Protein AF-A0A849DBA0-F1 (afdb_monomer_lite)

Structure (mmCIF, N/CA/C/O backbone):
data_AF-A0A849DBA0-F1
#
_entry.id   AF-A0A849DBA0-F1
#
loop_
_atom_site.group_PDB
_atom_site.id
_atom_site.type_symbol
_atom_site.label_atom_id
_atom_site.label_alt_id
_atom_site.label_comp_id
_atom_site.label_asym_id
_atom_site.label_entity_id
_atom_site.label_seq_id
_atom_site.pdbx_PDB_ins_code
_atom_site.Cartn_x
_atom_site.Cartn_y
_atom_site.Cartn_z
_atom_site.occupancy
_atom_site.B_iso_or_equiv
_atom_site.auth_seq_id
_atom_site.auth_comp_id
_atom_site.auth_asym_id
_atom_site.auth_atom_id
_atom_site.pdbx_PDB_model_num
ATOM 1 N N . MET A 1 1 ? 63.125 -13.055 -92.244 1.00 51.69 1 MET A N 1
ATOM 2 C CA . MET A 1 1 ? 63.115 -12.466 -90.882 1.00 51.69 1 MET A CA 1
ATOM 3 C C . MET A 1 1 ? 62.763 -10.966 -90.918 1.00 51.69 1 MET A C 1
ATOM 5 O O . MET A 1 1 ? 63.462 -10.168 -90.320 1.00 51.69 1 MET A O 1
ATOM 9 N N . ILE A 1 2 ? 61.713 -10.554 -91.649 1.00 51.81 2 ILE A N 1
ATOM 10 C CA . ILE A 1 2 ? 61.321 -9.126 -91.801 1.00 51.81 2 ILE A CA 1
ATOM 11 C C . ILE A 1 2 ? 59.823 -8.907 -91.496 1.00 51.81 2 ILE A C 1
ATOM 13 O O . ILE A 1 2 ? 59.429 -7.835 -91.051 1.00 51.81 2 ILE A O 1
ATOM 17 N N . MET A 1 3 ? 58.992 -9.950 -91.607 1.00 51.19 3 MET A N 1
ATOM 18 C CA . MET A 1 3 ? 57.536 -9.867 -91.407 1.00 51.19 3 MET A CA 1
ATOM 19 C C . MET A 1 3 ? 57.087 -9.805 -89.931 1.00 51.19 3 MET A C 1
ATOM 21 O O . MET A 1 3 ? 55.935 -9.498 -89.653 1.00 51.19 3 MET A O 1
ATOM 25 N N . THR A 1 4 ? 57.981 -10.072 -88.971 1.00 49.69 4 THR A N 1
ATOM 26 C CA . THR A 1 4 ? 57.690 -10.035 -87.522 1.00 49.69 4 THR A CA 1
ATOM 27 C C . THR A 1 4 ? 57.937 -8.664 -86.881 1.00 49.69 4 THR A C 1
ATOM 29 O O . THR A 1 4 ? 57.507 -8.432 -85.752 1.00 49.69 4 THR A O 1
ATOM 32 N N . MET A 1 5 ? 58.634 -7.746 -87.567 1.00 51.97 5 MET A N 1
ATOM 33 C CA . MET A 1 5 ? 58.961 -6.420 -87.020 1.00 51.97 5 MET A CA 1
ATOM 34 C C . MET A 1 5 ? 57.899 -5.355 -87.326 1.00 51.97 5 MET A C 1
ATOM 36 O O . MET A 1 5 ? 57.795 -4.380 -86.585 1.00 51.97 5 MET A O 1
ATOM 40 N N . THR A 1 6 ? 57.084 -5.534 -88.370 1.00 53.34 6 THR A N 1
ATOM 41 C CA . THR A 1 6 ? 55.966 -4.632 -88.696 1.00 53.34 6 THR A CA 1
ATOM 42 C C . THR A 1 6 ? 54.740 -4.901 -87.823 1.00 53.34 6 THR A C 1
ATOM 44 O O . THR A 1 6 ? 54.158 -3.957 -87.303 1.00 53.34 6 THR A O 1
ATOM 47 N N . THR A 1 7 ? 54.404 -6.163 -87.539 1.00 55.66 7 THR A N 1
ATOM 48 C CA . THR A 1 7 ? 53.282 -6.536 -86.650 1.00 55.66 7 THR A CA 1
ATOM 49 C C . THR A 1 7 ? 53.444 -6.014 -85.220 1.00 55.66 7 THR A C 1
ATOM 51 O O . THR A 1 7 ? 52.475 -5.538 -84.633 1.00 55.66 7 THR A O 1
ATOM 54 N N . LYS A 1 8 ? 54.671 -5.992 -84.681 1.00 54.59 8 LYS A N 1
ATOM 55 C CA . LYS A 1 8 ? 54.962 -5.400 -83.361 1.00 54.59 8 LYS A CA 1
ATOM 56 C C . LYS A 1 8 ? 54.753 -3.878 -83.306 1.00 54.59 8 LYS A C 1
ATOM 58 O O . LYS A 1 8 ? 54.389 -3.376 -82.250 1.00 54.59 8 LYS A O 1
ATOM 63 N N . LYS A 1 9 ? 54.941 -3.153 -84.421 1.00 58.59 9 LYS A N 1
ATOM 64 C CA . LYS A 1 9 ? 54.718 -1.693 -84.496 1.00 58.59 9 LYS A CA 1
ATOM 65 C C . LYS A 1 9 ? 53.234 -1.320 -84.500 1.00 58.59 9 LYS A C 1
ATOM 67 O O . LYS A 1 9 ? 52.862 -0.318 -83.903 1.00 58.59 9 LYS A O 1
ATOM 72 N N . TYR A 1 10 ? 52.386 -2.121 -85.146 1.00 63.59 10 TYR A N 1
ATOM 73 C CA . TYR A 1 10 ? 50.937 -1.891 -85.137 1.00 63.59 10 TYR A CA 1
ATOM 74 C C . TYR A 1 10 ? 50.286 -2.337 -83.818 1.00 63.59 10 TYR A C 1
ATOM 76 O O . TYR A 1 10 ? 49.312 -1.723 -83.393 1.00 63.59 10 TYR A O 1
ATOM 84 N N . LEU A 1 11 ? 50.873 -3.325 -83.127 1.00 65.19 11 LEU A N 1
ATOM 85 C CA . LEU A 1 11 ? 50.408 -3.809 -81.822 1.00 65.19 11 LEU A CA 1
ATOM 86 C C . LEU A 1 11 ? 50.494 -2.738 -80.719 1.00 65.19 11 LEU A C 1
ATOM 88 O O . LEU A 1 11 ? 49.599 -2.637 -79.882 1.00 65.19 11 LEU A O 1
ATOM 92 N N . SER A 1 12 ? 51.545 -1.909 -80.723 1.00 63.88 12 SER A N 1
ATOM 93 C CA . SER A 1 12 ? 51.675 -0.810 -79.756 1.00 63.88 12 SER A CA 1
ATOM 94 C C . SER A 1 12 ? 50.680 0.325 -80.013 1.00 63.88 12 SER A C 1
ATOM 96 O O . SER A 1 12 ? 50.226 0.948 -79.062 1.00 63.88 12 SER A O 1
ATOM 98 N N . VAL A 1 13 ? 50.315 0.569 -81.278 1.00 72.25 13 VAL A N 1
ATOM 99 C CA . VAL A 1 13 ? 49.340 1.606 -81.665 1.00 72.25 13 VAL A CA 1
ATOM 100 C C . VAL A 1 13 ? 47.907 1.168 -81.359 1.00 72.25 13 VAL A C 1
ATOM 102 O O . VAL A 1 13 ? 47.098 1.973 -80.907 1.00 72.25 13 VAL A O 1
ATOM 105 N N . SER A 1 14 ? 47.580 -0.115 -81.545 1.00 70.62 14 SER A N 1
ATOM 106 C CA . SER A 1 14 ? 46.271 -0.634 -81.138 1.00 70.62 14 SER A CA 1
ATOM 107 C C . SER A 1 14 ? 46.106 -0.640 -79.618 1.00 70.62 14 SER A C 1
ATOM 109 O O . SER A 1 14 ? 45.026 -0.337 -79.126 1.00 70.62 14 SER A O 1
ATOM 111 N N . ALA A 1 15 ? 47.170 -0.937 -78.862 1.00 71.56 15 ALA A N 1
ATOM 112 C CA . ALA A 1 15 ? 47.119 -0.950 -77.400 1.00 71.56 15 ALA A CA 1
ATOM 113 C C . ALA A 1 15 ? 46.881 0.449 -76.804 1.00 71.56 15 ALA A C 1
ATOM 115 O O . ALA A 1 15 ? 46.080 0.596 -75.881 1.00 71.56 15 ALA A O 1
ATOM 116 N N . SER A 1 16 ? 47.523 1.486 -77.351 1.00 68.06 16 SER A N 1
ATOM 117 C CA . SER A 1 16 ? 47.276 2.868 -76.926 1.00 68.06 16 SER A CA 1
ATOM 118 C C . SER A 1 16 ? 45.876 3.356 -77.305 1.00 68.06 16 SER A C 1
ATOM 120 O O . SER A 1 16 ? 45.249 4.051 -76.511 1.00 68.06 16 SER A O 1
ATOM 122 N N . LEU A 1 17 ? 45.341 2.947 -78.461 1.00 72.19 17 LEU A N 1
ATOM 123 C CA . LEU A 1 17 ? 43.972 3.290 -78.859 1.00 72.19 17 LEU A CA 1
ATOM 124 C C . LEU A 1 17 ? 42.917 2.655 -77.934 1.00 72.19 17 LEU A C 1
ATOM 126 O O . LEU A 1 17 ? 41.934 3.308 -77.586 1.00 72.19 17 LEU A O 1
ATOM 130 N N . VAL A 1 18 ? 43.145 1.417 -77.484 1.00 73.06 18 VAL A N 1
ATOM 131 C CA . VAL A 1 18 ? 42.263 0.738 -76.519 1.00 73.06 18 VAL A CA 1
ATOM 132 C C . VAL A 1 18 ? 42.264 1.462 -75.166 1.00 73.06 18 VAL A C 1
ATOM 134 O O . VAL A 1 18 ? 41.190 1.724 -74.630 1.00 73.06 18 VAL A O 1
ATOM 137 N N . LEU A 1 19 ? 43.430 1.875 -74.657 1.00 69.50 19 LEU A N 1
ATOM 138 C CA . LEU A 1 19 ? 43.540 2.626 -73.394 1.00 69.50 19 LEU A CA 1
ATOM 139 C C . LEU A 1 19 ? 42.860 4.005 -73.439 1.00 69.50 19 LEU A C 1
ATOM 141 O O . LEU A 1 19 ? 42.277 4.440 -72.449 1.00 69.50 19 LEU A O 1
ATOM 145 N N . VAL A 1 20 ? 42.907 4.693 -74.583 1.00 71.88 20 VAL A N 1
ATOM 146 C CA . VAL A 1 20 ? 42.210 5.980 -74.758 1.00 71.88 20 VAL A CA 1
ATOM 147 C C . VAL A 1 20 ? 40.692 5.780 -74.804 1.00 71.88 20 VAL A C 1
ATOM 149 O O . VAL A 1 20 ? 39.955 6.574 -74.225 1.00 71.88 20 VAL A O 1
ATOM 152 N N . SER A 1 21 ? 40.213 4.697 -75.427 1.00 65.62 21 SER A N 1
ATOM 153 C CA . SER A 1 21 ? 38.774 4.418 -75.516 1.00 65.62 21 SER A CA 1
ATOM 154 C C . SER A 1 21 ? 38.124 4.170 -74.152 1.00 65.62 21 SER A C 1
ATOM 156 O O . SER A 1 21 ? 37.029 4.663 -73.912 1.00 65.62 21 SER A O 1
ATOM 158 N N . THR A 1 22 ? 38.810 3.499 -73.218 1.00 65.69 22 THR A N 1
ATOM 159 C CA . THR A 1 22 ? 38.253 3.213 -71.884 1.00 65.69 22 THR A CA 1
ATOM 160 C C . THR A 1 22 ? 38.029 4.468 -71.041 1.00 65.69 22 THR A C 1
ATOM 162 O O . THR A 1 22 ? 37.132 4.472 -70.209 1.00 65.69 22 THR A O 1
ATOM 165 N N . GLY A 1 23 ? 38.812 5.532 -71.258 1.00 63.00 23 GLY A N 1
ATOM 166 C CA . GLY A 1 23 ? 38.633 6.807 -70.553 1.00 63.00 23 GLY A CA 1
ATOM 167 C C . GLY A 1 23 ? 37.515 7.682 -71.127 1.00 63.00 23 GLY A C 1
ATOM 168 O O . GLY A 1 23 ? 36.931 8.472 -70.399 1.00 63.00 23 GLY A O 1
ATOM 169 N N . LEU A 1 24 ? 37.196 7.531 -72.418 1.00 64.19 24 LEU A N 1
ATOM 170 C CA . LEU A 1 24 ? 36.145 8.303 -73.094 1.00 64.19 24 LEU A CA 1
ATOM 171 C C . LEU A 1 24 ? 34.722 7.810 -72.785 1.00 64.19 24 LEU A C 1
ATOM 173 O O . LEU A 1 24 ? 33.782 8.576 -72.955 1.00 64.19 24 LEU A O 1
ATOM 177 N N . PHE A 1 25 ? 34.560 6.559 -72.339 1.00 63.62 25 PHE A N 1
ATOM 178 C CA . PHE A 1 25 ? 33.264 5.972 -71.958 1.00 63.62 25 PHE A CA 1
ATOM 179 C C . PHE A 1 25 ? 33.020 5.958 -70.441 1.00 63.62 25 PHE A C 1
ATOM 181 O O . PHE A 1 25 ? 32.152 5.226 -69.966 1.00 63.62 25 PHE A O 1
ATOM 188 N N . ALA A 1 26 ? 33.789 6.730 -69.670 1.00 60.88 26 ALA A N 1
ATOM 189 C CA . ALA A 1 26 ? 33.509 6.935 -68.256 1.00 60.88 26 ALA A CA 1
ATOM 190 C C . ALA A 1 26 ? 32.349 7.933 -68.122 1.00 60.88 26 ALA A C 1
ATOM 192 O O . ALA A 1 26 ? 32.561 9.142 -68.141 1.00 60.88 26 ALA A O 1
ATOM 193 N N . ASP A 1 27 ? 31.128 7.407 -68.065 1.00 68.62 27 ASP A N 1
ATOM 194 C CA . ASP A 1 27 ? 29.918 8.178 -67.783 1.00 68.62 27 ASP A CA 1
ATOM 195 C C . ASP A 1 27 ? 29.781 8.327 -66.261 1.00 68.62 27 ASP A C 1
ATOM 197 O O . ASP A 1 27 ? 29.750 7.331 -65.529 1.00 68.62 27 ASP A O 1
ATOM 201 N N . GLU A 1 28 ? 29.797 9.564 -65.769 1.00 70.69 28 GLU A N 1
ATOM 202 C CA . GLU A 1 28 ? 29.703 9.859 -64.342 1.00 70.69 28 GLU A CA 1
ATOM 203 C C . GLU A 1 28 ? 28.229 9.820 -63.936 1.00 70.69 28 GLU A C 1
ATOM 205 O O . GLU A 1 28 ? 27.432 10.671 -64.321 1.00 70.69 28 GLU A O 1
ATOM 210 N N . ALA A 1 29 ? 27.844 8.774 -63.202 1.00 74.69 29 ALA A N 1
ATOM 211 C CA . ALA A 1 29 ? 26.477 8.612 -62.734 1.00 74.69 29 ALA A CA 1
ATOM 212 C C . ALA A 1 29 ? 26.181 9.636 -61.627 1.00 74.69 29 ALA A C 1
ATOM 214 O O . ALA A 1 29 ? 26.530 9.422 -60.464 1.00 74.69 29 ALA A O 1
ATOM 215 N N . GLU A 1 30 ? 25.529 10.741 -61.987 1.00 78.00 30 GLU A N 1
ATOM 216 C CA . GLU A 1 30 ? 24.961 11.678 -61.019 1.00 78.00 30 GLU A CA 1
ATOM 217 C C . GLU A 1 30 ? 23.784 11.000 -60.303 1.00 78.00 30 GLU A C 1
ATOM 219 O O . GLU A 1 30 ? 22.772 10.641 -60.909 1.00 78.00 30 GLU A O 1
ATOM 224 N N . LEU A 1 31 ? 23.949 10.749 -59.003 1.00 83.12 31 LEU A N 1
ATOM 225 C CA . LEU A 1 31 ? 22.911 10.155 -58.166 1.00 83.12 31 LEU A CA 1
ATOM 226 C C . LEU A 1 31 ? 21.927 11.233 -57.712 1.00 83.12 31 LEU A C 1
ATOM 228 O O . LEU A 1 31 ? 22.330 12.326 -57.320 1.00 83.12 31 LEU A O 1
ATOM 232 N N . GLU A 1 32 ? 20.641 10.896 -57.713 1.00 79.56 32 GLU A N 1
ATOM 233 C CA . GLU A 1 32 ? 19.597 11.789 -57.222 1.00 79.56 32 GLU A CA 1
ATOM 234 C C . GLU A 1 32 ? 19.666 11.946 -55.694 1.00 79.56 32 GLU A C 1
ATOM 236 O O . GLU A 1 32 ? 19.812 10.971 -54.950 1.00 79.56 32 GLU A O 1
ATOM 241 N N . GLU A 1 33 ? 19.585 13.193 -55.225 1.00 80.19 33 GLU A N 1
ATOM 242 C CA . GLU A 1 33 ? 19.676 13.546 -53.810 1.00 80.19 33 GLU A CA 1
ATOM 243 C C . GLU A 1 33 ? 18.395 13.142 -53.067 1.00 80.19 33 GLU A C 1
ATOM 245 O O . GLU A 1 33 ? 17.309 13.669 -53.309 1.00 80.19 33 GLU A O 1
ATOM 250 N N . ILE A 1 34 ? 18.519 12.204 -52.125 1.00 84.62 34 ILE A N 1
ATOM 251 C CA . ILE A 1 34 ? 17.409 11.783 -51.265 1.00 84.62 34 ILE A CA 1
ATOM 252 C C . ILE A 1 34 ? 17.421 12.638 -49.997 1.00 84.62 34 ILE A C 1
ATOM 254 O O . ILE A 1 34 ? 18.236 12.428 -49.096 1.00 84.62 34 ILE A O 1
ATOM 258 N N . HIS A 1 35 ? 16.476 13.572 -49.897 1.00 73.88 35 HIS A N 1
ATOM 259 C CA . HIS A 1 35 ? 16.220 14.311 -48.663 1.00 73.88 35 HIS A CA 1
ATOM 260 C C . HIS A 1 35 ? 15.531 13.410 -47.627 1.00 73.88 35 HIS A C 1
ATOM 262 O O . HIS A 1 35 ? 14.375 13.019 -47.790 1.00 73.88 35 HIS A O 1
ATOM 268 N N . VAL A 1 36 ? 16.239 13.093 -46.539 1.00 81.06 36 VAL A N 1
ATOM 269 C CA . VAL A 1 36 ? 15.683 12.384 -45.378 1.00 81.06 36 VAL A CA 1
ATOM 270 C C . VAL A 1 36 ? 15.362 13.403 -44.289 1.00 81.06 36 VAL A C 1
ATOM 272 O O . VAL A 1 36 ? 16.249 13.865 -43.573 1.00 81.06 36 VAL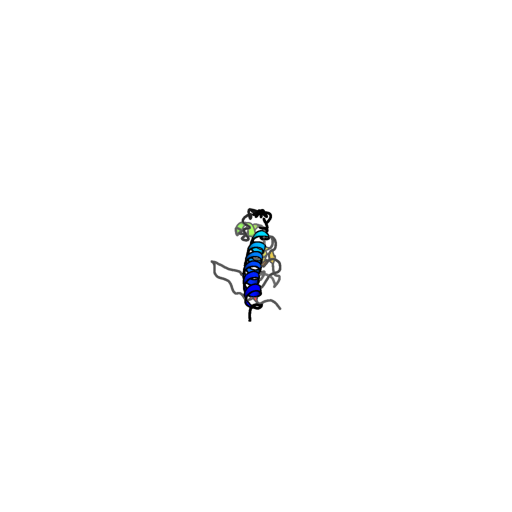 A O 1
ATOM 275 N N . GLU A 1 37 ? 14.086 13.753 -44.148 1.00 77.81 37 GLU A N 1
ATOM 276 C CA . GLU A 1 37 ? 13.617 14.559 -43.021 1.00 77.81 37 GLU A CA 1
ATOM 277 C C . GLU A 1 37 ? 13.280 13.651 -41.832 1.00 77.81 37 GLU A C 1
ATOM 279 O O . GLU A 1 37 ? 12.321 12.879 -41.856 1.00 77.81 37 GLU A O 1
ATOM 284 N N . ALA A 1 38 ? 14.075 13.740 -40.763 1.00 73.12 38 ALA A N 1
ATOM 285 C CA . ALA A 1 38 ? 13.739 13.120 -39.489 1.00 73.12 38 ALA A CA 1
ATOM 286 C C . ALA A 1 38 ? 12.710 13.997 -38.763 1.00 73.12 38 ALA A C 1
ATOM 288 O O . ALA A 1 38 ? 13.060 14.989 -38.124 1.00 73.12 38 ALA A O 1
ATOM 289 N N . HIS A 1 39 ? 11.431 13.638 -38.856 1.00 70.44 39 HIS A N 1
ATOM 290 C CA . HIS A 1 39 ? 10.404 14.258 -38.027 1.00 70.44 39 HIS A CA 1
ATOM 291 C C . HIS A 1 39 ? 10.501 13.683 -36.607 1.00 70.44 39 HIS A C 1
ATOM 293 O O . HIS A 1 39 ? 10.064 12.560 -36.352 1.00 70.44 39 HIS A O 1
ATOM 299 N N . SER A 1 40 ? 11.102 14.423 -35.673 1.00 64.62 40 SER A N 1
ATOM 300 C CA . SER A 1 40 ? 10.999 14.082 -34.257 1.00 64.62 40 SER A CA 1
ATOM 301 C C . SER A 1 40 ? 9.614 14.490 -33.764 1.00 64.62 40 SER A C 1
ATOM 303 O O . SER A 1 40 ? 9.278 15.669 -33.668 1.00 64.62 40 SER A O 1
ATOM 305 N N . ILE A 1 41 ? 8.784 13.499 -33.445 1.00 57.88 41 ILE A N 1
ATOM 306 C CA . ILE A 1 41 ? 7.573 13.740 -32.666 1.00 57.88 41 ILE A CA 1
ATOM 307 C C . ILE A 1 41 ? 8.063 14.138 -31.274 1.00 57.88 41 ILE A C 1
ATOM 309 O O . ILE A 1 41 ? 8.473 13.283 -30.491 1.00 57.88 41 ILE A O 1
ATOM 313 N N . HIS A 1 42 ? 8.076 15.436 -30.972 1.00 53.69 42 HIS A N 1
ATOM 314 C CA . HIS A 1 42 ? 8.194 15.901 -29.596 1.00 53.69 42 HIS A CA 1
ATOM 315 C C . HIS A 1 42 ? 6.875 15.550 -28.905 1.00 53.69 42 HIS A C 1
ATOM 317 O O . HIS A 1 42 ? 5.945 16.352 -28.843 1.00 53.69 42 HIS A O 1
ATOM 323 N N . HIS A 1 43 ? 6.750 14.293 -28.482 1.00 55.06 43 HIS A N 1
ATOM 324 C CA . HIS A 1 43 ? 5.745 13.927 -27.509 1.00 55.06 43 HIS A CA 1
ATOM 325 C C . HIS A 1 43 ? 6.197 14.613 -26.228 1.00 55.06 43 HIS A C 1
ATOM 327 O O . HIS A 1 43 ? 7.200 14.232 -25.628 1.00 55.06 43 HIS A O 1
ATOM 333 N N . GLN A 1 44 ? 5.517 15.698 -25.878 1.00 58.62 44 GLN A N 1
ATOM 334 C CA . GLN A 1 44 ? 5.557 16.196 -24.522 1.00 58.62 44 GLN A CA 1
ATOM 335 C C . GLN A 1 44 ? 4.926 15.075 -23.702 1.00 58.62 44 GLN A C 1
ATOM 337 O O . GLN A 1 44 ? 3.706 14.940 -23.670 1.00 58.62 44 GLN A O 1
ATOM 342 N N . GLU A 1 45 ? 5.761 14.168 -23.200 1.00 60.94 45 GLU A N 1
ATOM 343 C CA . GLU A 1 45 ? 5.347 13.212 -22.191 1.00 60.94 45 GLU A CA 1
ATOM 344 C C . GLU A 1 45 ? 4.845 14.079 -21.043 1.00 60.94 45 GLU A C 1
ATOM 346 O O . GLU A 1 45 ? 5.638 14.708 -20.340 1.00 60.94 45 GLU A O 1
ATOM 351 N N . ASP A 1 46 ? 3.522 14.196 -20.904 1.00 61.44 46 ASP A N 1
ATOM 352 C CA . ASP A 1 46 ? 2.944 14.545 -19.617 1.00 61.4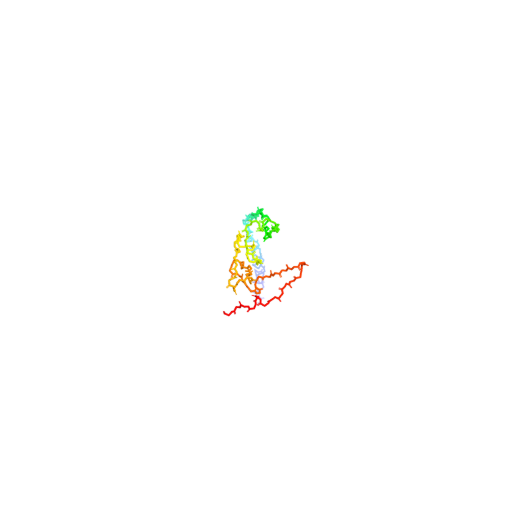4 46 ASP A CA 1
ATOM 353 C C . ASP A 1 46 ? 3.662 13.638 -18.621 1.00 61.44 46 ASP A C 1
ATOM 355 O O . ASP A 1 46 ? 3.632 12.419 -18.786 1.00 61.44 46 ASP A O 1
ATOM 359 N N . GLU A 1 47 ? 4.409 14.215 -17.682 1.00 63.00 47 GLU A N 1
ATOM 360 C CA . GLU A 1 47 ? 5.166 13.454 -16.697 1.00 63.00 47 GLU A CA 1
ATOM 361 C C . GLU A 1 47 ? 4.170 12.560 -15.949 1.00 63.00 47 GLU A C 1
ATOM 363 O O . GLU A 1 47 ? 3.446 13.006 -15.055 1.00 63.00 47 GLU A O 1
ATOM 368 N N . VAL A 1 48 ? 4.051 11.300 -16.383 1.00 64.12 48 VAL A N 1
ATOM 369 C CA . VAL A 1 48 ? 3.085 10.362 -15.824 1.00 64.12 48 VAL A CA 1
ATOM 370 C C . VAL A 1 48 ? 3.619 9.969 -14.457 1.00 64.12 48 VAL A C 1
ATOM 372 O O . VAL A 1 48 ? 4.420 9.046 -14.314 1.00 64.12 48 VAL A O 1
ATOM 375 N N . SER A 1 49 ? 3.191 10.700 -13.432 1.00 72.50 49 SER A N 1
ATOM 376 C CA . SER A 1 49 ? 3.464 10.331 -12.052 1.00 72.50 49 SER A CA 1
ATOM 377 C C . SER A 1 49 ? 2.656 9.082 -11.707 1.00 72.50 49 SER A C 1
ATOM 379 O O . SER A 1 49 ? 1.433 9.116 -11.571 1.00 72.50 49 SER A O 1
ATOM 381 N N . TYR A 1 50 ? 3.354 7.959 -11.549 1.00 75.69 50 TYR A N 1
ATOM 382 C CA . TYR A 1 50 ? 2.771 6.694 -11.089 1.00 75.69 50 TYR A CA 1
ATOM 383 C C . TYR A 1 50 ? 2.572 6.650 -9.566 1.00 75.69 50 TYR A C 1
ATOM 385 O O . TYR A 1 50 ? 2.095 5.646 -9.032 1.00 75.69 50 TYR A O 1
ATOM 393 N N . THR A 1 51 ? 2.938 7.722 -8.858 1.00 83.00 51 THR A N 1
ATOM 394 C CA . THR A 1 51 ? 2.857 7.808 -7.402 1.00 83.00 51 THR A CA 1
ATOM 395 C C . THR A 1 51 ? 1.595 8.545 -6.993 1.00 83.00 51 THR A C 1
ATOM 397 O O . THR A 1 51 ? 1.376 9.698 -7.354 1.00 83.00 51 THR A O 1
ATOM 400 N N . THR A 1 52 ? 0.787 7.887 -6.171 1.00 86.88 52 THR A N 1
ATOM 401 C CA . THR A 1 52 ? -0.359 8.494 -5.501 1.00 86.88 52 THR A CA 1
ATOM 402 C C . THR A 1 52 ? -0.081 8.544 -4.004 1.00 86.88 52 THR A C 1
ATOM 404 O O . THR A 1 52 ? 0.413 7.576 -3.428 1.00 86.88 52 THR A O 1
ATOM 407 N N . SER A 1 53 ? -0.352 9.691 -3.389 1.00 90.38 53 SER A N 1
ATOM 408 C CA . SER A 1 53 ? -0.226 9.902 -1.950 1.00 90.38 53 SER A CA 1
ATOM 409 C C . SER A 1 53 ? -1.566 10.373 -1.415 1.00 90.38 53 SER A C 1
ATOM 411 O O . SER A 1 53 ? -2.243 11.172 -2.063 1.00 90.38 53 SER A O 1
ATOM 413 N N . HIS A 1 54 ? -1.930 9.881 -0.239 1.00 91.19 54 HIS A N 1
ATOM 414 C CA . HIS A 1 54 ? -3.162 10.235 0.451 1.00 91.19 54 HIS A CA 1
ATOM 415 C C . HIS A 1 54 ? -2.844 10.610 1.888 1.00 91.19 54 HIS A C 1
ATOM 417 O O . HIS A 1 54 ? -1.972 10.007 2.515 1.00 91.19 54 HIS A O 1
ATOM 423 N N . GLU A 1 55 ? -3.572 11.587 2.415 1.00 93.19 55 GLU A N 1
ATOM 424 C CA . GLU A 1 55 ? -3.548 11.867 3.844 1.00 93.19 55 GLU A CA 1
ATOM 425 C C . GLU A 1 55 ? -4.353 10.808 4.604 1.00 93.19 55 GLU A C 1
ATOM 427 O O . GLU A 1 55 ? -5.412 10.360 4.167 1.00 93.19 55 GLU A O 1
ATOM 432 N N . THR A 1 56 ? -3.868 10.408 5.776 1.00 90.50 56 THR A N 1
ATOM 433 C CA . THR A 1 56 ? -4.529 9.379 6.590 1.00 90.50 56 THR A CA 1
ATOM 434 C C . THR A 1 56 ? -5.952 9.779 6.981 1.00 90.50 56 THR A C 1
ATOM 436 O O . THR A 1 56 ? -6.852 8.943 6.939 1.00 90.50 56 THR A O 1
ATOM 439 N N . ASP A 1 57 ? -6.174 11.052 7.315 1.00 92.31 57 ASP A N 1
ATOM 440 C CA . ASP A 1 57 ? -7.479 11.549 7.762 1.00 92.31 57 ASP A CA 1
ATOM 441 C C . ASP A 1 57 ? -8.524 11.509 6.638 1.00 92.31 57 ASP A C 1
ATOM 443 O O . ASP A 1 57 ? -9.697 11.214 6.877 1.00 92.31 57 ASP A O 1
ATOM 447 N N . THR A 1 58 ? -8.111 11.745 5.389 1.00 92.62 58 THR A N 1
ATOM 448 C CA . THR A 1 58 ? -9.028 11.684 4.245 1.00 92.62 58 THR A CA 1
ATOM 449 C C . THR A 1 58 ? -9.448 10.249 3.950 1.00 92.62 58 THR A C 1
ATOM 451 O O . THR A 1 58 ? -10.628 10.010 3.689 1.00 92.62 58 THR A O 1
ATOM 454 N N . LEU A 1 59 ? -8.526 9.287 4.056 1.00 92.62 59 LEU A N 1
ATOM 455 C CA . LEU A 1 59 ? -8.844 7.861 3.942 1.00 92.62 59 LEU A CA 1
ATOM 456 C C . LEU A 1 59 ? -9.73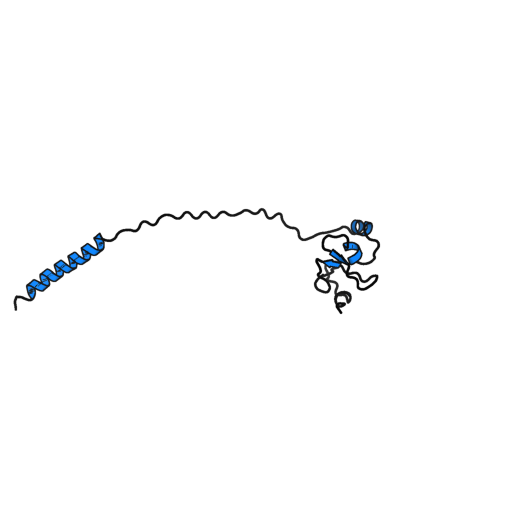4 7.389 5.101 1.00 92.62 59 LEU A C 1
ATOM 458 O O . LEU A 1 59 ? -10.710 6.677 4.870 1.00 92.62 59 LEU A O 1
ATOM 462 N N . ALA A 1 60 ? -9.452 7.842 6.328 1.00 91.12 60 ALA A N 1
ATOM 463 C CA . ALA A 1 60 ? -10.217 7.496 7.527 1.00 91.12 60 ALA A CA 1
ATOM 464 C C . ALA A 1 60 ? -11.695 7.906 7.427 1.00 91.12 60 ALA A C 1
ATOM 466 O O . ALA A 1 60 ? -12.569 7.170 7.873 1.00 91.12 60 ALA A O 1
ATOM 467 N N . ASN A 1 61 ? -11.992 9.043 6.791 1.00 92.00 61 ASN A N 1
ATOM 468 C CA . ASN A 1 61 ? -13.370 9.514 6.603 1.00 92.00 61 ASN A CA 1
ATOM 469 C C . ASN A 1 61 ? -14.222 8.606 5.698 1.00 92.00 61 ASN A C 1
ATOM 471 O O . ASN A 1 61 ? -15.449 8.678 5.747 1.00 92.00 61 ASN A O 1
ATOM 475 N N . HIS A 1 62 ? -13.590 7.771 4.870 1.00 86.44 62 HIS A N 1
ATOM 476 C CA . HIS A 1 62 ? -14.264 6.933 3.876 1.00 86.44 62 HIS A CA 1
ATOM 477 C C . HIS A 1 62 ? -14.182 5.434 4.193 1.00 86.44 62 HIS A C 1
ATOM 479 O O . HIS A 1 62 ? -14.602 4.615 3.375 1.00 86.44 62 HIS A O 1
ATOM 485 N N . THR A 1 63 ? -13.655 5.058 5.360 1.00 85.94 63 THR A N 1
ATOM 486 C CA . THR A 1 63 ? -13.507 3.659 5.769 1.00 85.94 63 THR A CA 1
ATOM 487 C C . THR A 1 63 ? -13.988 3.445 7.201 1.00 85.94 63 THR A C 1
ATOM 489 O O . THR A 1 63 ? -13.891 4.318 8.056 1.00 85.94 63 THR A O 1
ATOM 492 N N . SER A 1 64 ? -14.540 2.266 7.475 1.00 82.75 64 SER A N 1
ATOM 493 C CA . SER A 1 64 ? -14.889 1.816 8.834 1.00 82.75 64 SER A CA 1
ATOM 494 C C . SER A 1 64 ? -14.113 0.560 9.241 1.00 82.75 64 SER A C 1
ATOM 496 O O . SER A 1 64 ? -14.378 -0.018 10.295 1.00 82.75 64 SER A O 1
ATOM 498 N N . GLY A 1 65 ? -13.185 0.117 8.388 1.00 84.00 65 GLY A N 1
ATOM 499 C CA . GLY A 1 65 ? -12.339 -1.042 8.634 1.00 84.00 65 GLY A CA 1
ATOM 500 C C . GLY A 1 65 ? -11.115 -0.712 9.484 1.00 84.00 65 GLY A C 1
ATOM 501 O O . GLY A 1 65 ? -10.880 0.433 9.866 1.00 84.00 65 GLY A O 1
ATOM 502 N N . GLN A 1 66 ? -10.331 -1.742 9.796 1.00 87.12 66 GLN A N 1
ATOM 503 C CA . GLN A 1 66 ? -9.125 -1.614 10.630 1.00 87.12 66 GLN A CA 1
ATOM 504 C C . GLN A 1 66 ? -7.839 -1.980 9.890 1.00 87.12 66 GLN A C 1
ATOM 506 O O . GLN A 1 66 ? -6.757 -1.923 10.471 1.00 87.12 66 GLN A O 1
ATOM 511 N N . THR A 1 67 ? -7.942 -2.377 8.623 1.00 89.25 67 THR A N 1
ATOM 512 C CA . THR A 1 67 ? -6.811 -2.893 7.853 1.00 89.25 67 THR A CA 1
ATOM 513 C C . THR A 1 67 ? -6.364 -1.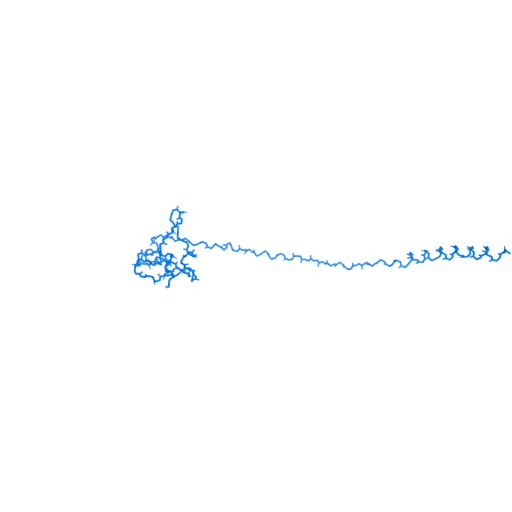904 6.793 1.00 89.25 67 THR A C 1
ATOM 515 O O . THR A 1 67 ? -7.136 -1.060 6.343 1.00 89.25 67 THR A O 1
ATOM 518 N N . LEU A 1 68 ? -5.110 -2.016 6.352 1.00 90.62 68 LEU A N 1
ATOM 519 C CA . LEU A 1 68 ? -4.601 -1.158 5.284 1.00 90.62 68 LEU A CA 1
ATOM 520 C C . LEU A 1 68 ? -5.380 -1.358 3.970 1.00 90.62 68 LEU A C 1
ATOM 522 O O . LEU A 1 68 ? -5.593 -0.393 3.241 1.00 90.62 68 LEU A O 1
ATOM 526 N N . GLY A 1 69 ? -5.839 -2.583 3.688 1.00 90.88 69 GLY A N 1
ATOM 527 C CA . GLY A 1 69 ? -6.722 -2.863 2.555 1.00 90.88 69 GLY A CA 1
ATOM 528 C C . GLY A 1 69 ? -8.049 -2.109 2.651 1.00 90.88 69 GLY A C 1
ATOM 529 O O . GLY A 1 69 ? -8.469 -1.496 1.674 1.00 90.88 69 GLY A O 1
ATOM 530 N N . ASP A 1 70 ? -8.665 -2.052 3.837 1.00 90.25 70 ASP A N 1
ATOM 531 C CA . ASP A 1 70 ? -9.925 -1.318 4.035 1.00 90.25 70 ASP A CA 1
ATOM 532 C C . ASP A 1 70 ? -9.762 0.187 3.799 1.00 90.25 70 ASP A C 1
ATOM 534 O O . ASP A 1 70 ? -10.641 0.824 3.215 1.00 90.25 70 ASP A O 1
ATOM 538 N N . TYR A 1 71 ? -8.638 0.762 4.237 1.00 92.75 71 TYR A N 1
ATOM 539 C CA . TYR A 1 71 ? -8.332 2.182 4.041 1.00 92.75 71 TYR A CA 1
ATOM 540 C C . TYR A 1 71 ? -8.107 2.533 2.568 1.00 92.75 71 TYR A C 1
ATOM 542 O O . TYR A 1 71 ? -8.448 3.634 2.143 1.00 92.75 71 TYR A O 1
ATOM 550 N N . LEU A 1 72 ? -7.551 1.609 1.782 1.00 93.00 72 LEU A N 1
ATOM 551 C CA . LEU A 1 72 ? -7.223 1.832 0.373 1.00 93.00 72 LEU A CA 1
ATOM 552 C C . LEU A 1 72 ? -8.291 1.314 -0.603 1.00 93.00 72 LEU A C 1
ATOM 554 O O . LEU A 1 72 ? -8.160 1.536 -1.801 1.00 93.00 72 LEU A O 1
ATOM 558 N N . SER A 1 73 ? -9.353 0.669 -0.115 1.00 89.44 73 SER A N 1
ATOM 559 C CA . SER A 1 73 ? -10.395 0.021 -0.932 1.00 89.44 73 SER A CA 1
ATOM 560 C C . SER A 1 73 ? -11.130 0.951 -1.908 1.00 89.44 73 SER A C 1
ATOM 562 O O . SER A 1 73 ? -11.613 0.508 -2.945 1.00 89.44 73 SER A O 1
ATOM 564 N N . ASN A 1 74 ? -11.192 2.250 -1.608 1.00 90.62 74 ASN A N 1
ATOM 565 C CA . ASN A 1 74 ? -11.808 3.252 -2.483 1.00 90.62 74 ASN A CA 1
ATOM 566 C C . ASN A 1 74 ? -10.843 3.820 -3.537 1.00 90.62 74 ASN A C 1
ATOM 568 O O . ASN A 1 74 ? -11.238 4.671 -4.336 1.00 90.62 74 ASN A O 1
ATOM 572 N N . GLN A 1 75 ? -9.576 3.398 -3.537 1.00 91.62 75 GLN A N 1
ATOM 573 C CA . GLN A 1 75 ? -8.593 3.873 -4.499 1.00 91.62 75 GLN A CA 1
ATOM 574 C C . GLN A 1 75 ? -8.700 3.107 -5.820 1.00 91.62 75 GLN A C 1
ATOM 576 O O . GLN A 1 75 ? -8.845 1.886 -5.855 1.00 91.62 75 GLN A O 1
ATOM 581 N N . LEU A 1 76 ? -8.573 3.825 -6.938 1.00 91.31 76 LEU A N 1
ATOM 582 C CA . LEU A 1 76 ? -8.688 3.227 -8.267 1.00 91.31 76 LEU A CA 1
ATOM 583 C C . LEU A 1 76 ? -7.656 2.107 -8.477 1.00 91.31 76 LEU A C 1
ATOM 585 O O . LEU A 1 76 ? -6.447 2.327 -8.391 1.00 91.31 76 LEU A O 1
ATOM 589 N N . GLY A 1 77 ? -8.143 0.917 -8.833 1.00 91.50 77 GLY A N 1
ATOM 590 C CA . GLY A 1 77 ? -7.293 -0.242 -9.104 1.00 91.50 77 GLY A CA 1
ATOM 591 C C . GLY A 1 77 ? -6.676 -0.867 -7.853 1.00 91.50 77 GLY A C 1
ATOM 592 O O . GLY A 1 77 ? -5.747 -1.665 -7.991 1.00 91.50 77 GLY A O 1
ATOM 593 N N . VAL A 1 78 ? -7.174 -0.514 -6.666 1.00 92.50 78 VAL A N 1
ATOM 594 C CA . VAL A 1 78 ? -6.849 -1.165 -5.398 1.00 92.50 78 VAL A CA 1
ATOM 595 C C . VAL A 1 78 ? -8.098 -1.874 -4.882 1.00 92.50 78 VAL A C 1
ATOM 597 O O . VAL A 1 78 ? -9.191 -1.325 -4.930 1.00 92.50 78 VAL A O 1
ATOM 600 N N . ASP A 1 79 ? -7.923 -3.099 -4.409 1.00 90.50 79 ASP A N 1
ATOM 601 C CA . ASP A 1 79 ? -8.948 -3.896 -3.738 1.00 90.50 79 ASP A CA 1
ATOM 602 C C . ASP A 1 79 ? -8.401 -4.400 -2.391 1.00 90.50 79 ASP A C 1
ATOM 604 O O . ASP A 1 79 ? -7.214 -4.233 -2.108 1.00 90.50 79 ASP A O 1
ATOM 608 N N . SER A 1 80 ? -9.232 -5.006 -1.548 1.00 88.31 80 SER A N 1
ATOM 609 C CA . SER A 1 80 ? -8.823 -5.589 -0.265 1.00 88.31 80 SER A CA 1
ATOM 610 C C . SER A 1 80 ? -8.886 -7.114 -0.328 1.00 88.31 80 SER A C 1
ATOM 612 O O . SER A 1 80 ? -9.930 -7.699 -0.616 1.00 88.31 80 SER A O 1
ATOM 614 N N . ALA A 1 81 ? -7.769 -7.782 -0.048 1.00 83.56 81 ALA A N 1
ATOM 615 C CA . ALA A 1 81 ? -7.709 -9.236 -0.031 1.00 83.56 81 ALA A CA 1
ATOM 616 C C . ALA A 1 81 ? -8.505 -9.812 1.157 1.00 83.56 81 ALA A C 1
ATOM 618 O O . ALA A 1 81 ? -8.357 -9.370 2.298 1.00 83.56 81 ALA A O 1
ATOM 619 N N . SER A 1 82 ? -9.341 -10.823 0.904 1.00 75.00 82 SER A N 1
ATOM 620 C CA . SER A 1 82 ? -10.283 -11.365 1.893 1.00 75.00 82 SER A CA 1
ATOM 621 C C . SER A 1 82 ? -9.753 -12.641 2.560 1.00 75.00 82 SER A C 1
ATOM 623 O O . SER A 1 82 ? -10.153 -13.750 2.220 1.00 75.00 82 SER A O 1
ATOM 625 N N . TYR A 1 83 ? -8.852 -12.479 3.533 1.00 75.69 83 TYR A N 1
ATOM 626 C CA . TYR A 1 83 ? -8.308 -13.585 4.349 1.00 75.69 83 TYR A CA 1
ATOM 627 C C . TYR A 1 83 ? -8.909 -13.651 5.767 1.00 75.69 83 TYR A C 1
ATOM 629 O O . TYR A 1 83 ? -8.437 -14.396 6.624 1.00 75.69 83 TYR A O 1
ATOM 637 N N . GLY A 1 84 ? -9.959 -12.865 6.024 1.00 71.94 84 GLY A N 1
ATOM 638 C CA . GLY A 1 84 ? -10.638 -12.763 7.316 1.00 71.94 84 GLY A CA 1
ATOM 639 C C . GLY A 1 84 ? -10.629 -11.345 7.902 1.00 71.94 84 GLY A C 1
ATOM 640 O O . GLY A 1 84 ? -9.936 -10.455 7.399 1.00 71.94 84 GLY A O 1
ATOM 641 N N . PRO A 1 85 ? -11.416 -11.107 8.966 1.00 65.75 85 PRO A N 1
ATOM 642 C CA . PRO A 1 85 ? -11.463 -9.811 9.633 1.00 65.75 85 PRO A CA 1
ATOM 643 C C . PRO A 1 85 ? -10.081 -9.444 10.192 1.00 65.75 85 PRO A C 1
ATOM 645 O O . PRO A 1 85 ? -9.407 -10.282 10.784 1.00 65.75 85 PRO A O 1
ATOM 648 N N . ALA A 1 86 ? -9.678 -8.183 10.015 1.00 69.56 86 ALA A N 1
ATOM 649 C CA . ALA A 1 86 ? -8.405 -7.610 10.470 1.00 69.56 86 ALA A CA 1
ATOM 650 C C . ALA A 1 86 ? -7.115 -8.038 9.722 1.00 69.56 86 ALA A C 1
ATOM 652 O O . ALA A 1 86 ? -6.037 -7.588 10.102 1.00 69.56 86 ALA A O 1
ATOM 653 N N . VAL A 1 87 ? -7.197 -8.822 8.635 1.00 77.31 87 VAL A N 1
ATOM 654 C CA . VAL A 1 87 ? -6.018 -9.263 7.842 1.00 77.31 87 VAL A CA 1
ATOM 655 C C . VAL A 1 87 ? -5.953 -8.662 6.427 1.00 77.31 87 VAL A C 1
ATOM 657 O O . VAL A 1 87 ? -5.034 -8.964 5.670 1.00 77.31 87 VAL A O 1
ATOM 660 N N . GLY A 1 88 ? -6.925 -7.819 6.066 1.00 83.50 88 GLY A N 1
ATOM 661 C CA . GLY A 1 88 ? -7.089 -7.221 4.738 1.00 83.50 88 GLY A CA 1
ATOM 662 C C . GLY A 1 88 ? -5.857 -6.459 4.248 1.00 83.50 88 GLY A C 1
ATOM 663 O O . GLY A 1 88 ? -5.551 -5.350 4.697 1.00 83.50 88 GLY A O 1
ATOM 664 N N . ARG A 1 89 ? -5.134 -7.051 3.298 1.00 89.25 89 ARG A N 1
ATOM 665 C CA . ARG A 1 89 ? -4.037 -6.388 2.583 1.00 89.25 89 ARG A CA 1
ATOM 666 C C . ARG A 1 89 ? -4.568 -5.755 1.300 1.00 89.25 89 ARG A C 1
ATOM 668 O O . ARG A 1 89 ? -5.487 -6.309 0.705 1.00 89.25 89 ARG A O 1
ATOM 675 N N . PRO A 1 90 ? -3.973 -4.654 0.822 1.00 91.12 90 PRO A N 1
ATOM 676 C CA . PRO A 1 90 ? -4.323 -4.121 -0.483 1.00 91.12 90 PRO A CA 1
ATOM 677 C C . PRO A 1 90 ? -3.846 -5.053 -1.609 1.00 91.12 90 PRO A C 1
ATOM 679 O O . PRO A 1 90 ? -2.694 -5.491 -1.627 1.00 91.12 90 PRO A O 1
ATOM 682 N N . THR A 1 91 ? -4.720 -5.289 -2.579 1.00 91.31 91 THR A N 1
ATOM 683 C CA . THR A 1 91 ? -4.448 -5.944 -3.860 1.00 91.31 91 THR A CA 1
ATOM 684 C C . THR A 1 91 ? -4.399 -4.864 -4.931 1.00 91.31 91 THR A C 1
ATOM 686 O O . THR A 1 91 ? -5.361 -4.123 -5.109 1.00 91.31 91 THR A O 1
ATOM 689 N N . VAL A 1 92 ? -3.297 -4.748 -5.670 1.00 92.75 92 VAL A N 1
ATOM 690 C CA . VAL A 1 92 ? -3.123 -3.688 -6.677 1.00 92.75 92 VAL A CA 1
ATOM 691 C C . VAL A 1 92 ? -3.251 -4.297 -8.063 1.00 92.75 92 VAL A C 1
ATOM 693 O O . VAL A 1 92 ? -2.409 -5.092 -8.469 1.00 92.75 92 VAL A O 1
ATOM 696 N N . ARG A 1 93 ? -4.302 -3.935 -8.806 1.00 92.12 93 ARG A N 1
ATOM 697 C CA . ARG A 1 93 ? -4.579 -4.444 -10.164 1.00 92.12 93 ARG A CA 1
ATOM 698 C C . ARG A 1 93 ? -4.554 -5.983 -10.246 1.00 92.12 93 ARG A C 1
ATOM 700 O O . ARG A 1 93 ? -4.059 -6.545 -11.217 1.00 92.12 93 ARG A O 1
ATOM 707 N N . GLY A 1 94 ? -5.052 -6.660 -9.208 1.00 90.38 94 GLY A N 1
ATOM 708 C CA . GLY A 1 94 ? -5.047 -8.126 -9.093 1.00 90.38 94 GLY A CA 1
ATOM 709 C C . GLY A 1 94 ? -3.737 -8.740 -8.579 1.00 90.38 94 GLY A C 1
ATOM 710 O O . GLY A 1 94 ? -3.643 -9.958 -8.473 1.00 90.38 94 GLY A O 1
ATOM 711 N N . MET A 1 95 ? -2.724 -7.932 -8.254 1.00 91.00 95 MET A N 1
ATOM 712 C CA . MET A 1 95 ? -1.483 -8.388 -7.622 1.00 91.00 95 MET A CA 1
ATOM 713 C C . MET A 1 95 ? -1.632 -8.401 -6.102 1.00 91.00 95 ME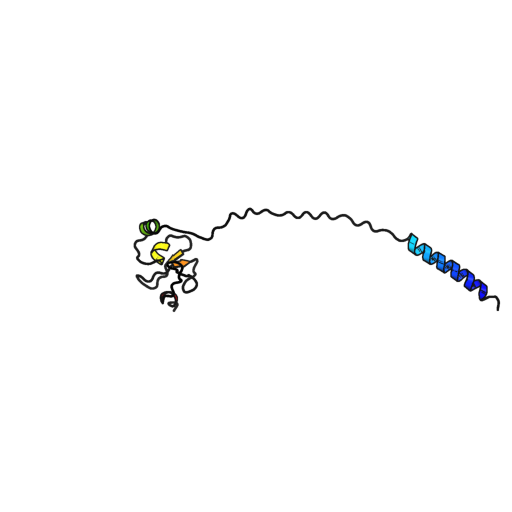T A C 1
ATOM 715 O O . MET A 1 95 ? -2.121 -7.435 -5.526 1.00 91.00 95 MET A O 1
ATOM 719 N N . GLU A 1 96 ? -1.136 -9.451 -5.453 1.00 87.88 96 GLU A N 1
ATOM 720 C CA . GLU A 1 96 ? -1.190 -9.642 -3.998 1.00 87.88 96 GLU A CA 1
ATOM 721 C C . GLU A 1 96 ? 0.059 -10.389 -3.478 1.00 87.88 96 GLU A C 1
ATOM 723 O O . GLU A 1 96 ? 1.023 -10.623 -4.217 1.00 87.88 96 GLU A O 1
ATOM 728 N N . GLY A 1 97 ? 0.094 -10.720 -2.184 1.00 85.50 97 GLY A N 1
ATOM 729 C CA . GLY A 1 97 ? 1.236 -11.403 -1.566 1.00 85.50 97 GLY A CA 1
ATOM 730 C C . GLY A 1 97 ? 2.519 -10.568 -1.648 1.00 85.50 97 GLY A C 1
ATOM 731 O O . GLY A 1 97 ? 2.497 -9.351 -1.452 1.00 85.50 97 GLY A O 1
ATOM 732 N N . TYR A 1 98 ? 3.640 -11.205 -1.983 1.00 88.00 98 TYR A N 1
ATOM 733 C CA . TYR A 1 98 ? 4.938 -10.537 -2.167 1.00 88.00 98 TYR A CA 1
ATOM 734 C C . TYR A 1 98 ? 5.020 -9.610 -3.385 1.00 88.00 98 TYR A C 1
ATOM 736 O O . TYR A 1 98 ? 6.021 -8.918 -3.567 1.00 88.00 98 TYR A O 1
ATOM 744 N N . ARG A 1 99 ? 3.992 -9.592 -4.241 1.00 89.88 99 ARG A N 1
ATOM 745 C CA . ARG A 1 99 ? 3.914 -8.671 -5.381 1.00 89.88 99 ARG A CA 1
ATOM 746 C C . ARG A 1 99 ? 3.444 -7.274 -4.974 1.00 89.88 99 ARG A C 1
ATOM 748 O O . ARG A 1 99 ? 3.704 -6.333 -5.716 1.00 89.88 99 ARG A O 1
ATOM 755 N N . VAL A 1 100 ? 2.815 -7.135 -3.804 1.00 90.81 100 VAL A N 1
ATOM 756 C CA . VAL A 1 100 ? 2.452 -5.844 -3.202 1.00 90.81 100 VAL A CA 1
ATOM 757 C C . VAL A 1 100 ? 3.235 -5.658 -1.905 1.00 90.81 100 VAL A C 1
ATOM 759 O O . VAL A 1 100 ? 3.001 -6.327 -0.895 1.00 90.81 100 VAL A O 1
ATOM 762 N N . GLY A 1 101 ? 4.203 -4.745 -1.960 1.00 90.50 101 GLY A N 1
ATOM 763 C CA . GLY A 1 101 ? 5.056 -4.389 -0.835 1.00 90.50 101 GLY A CA 1
ATOM 764 C C . GLY A 1 101 ? 4.396 -3.372 0.089 1.00 90.50 101 GLY A C 1
ATOM 765 O O . GLY A 1 101 ? 3.866 -2.368 -0.378 1.00 90.50 101 GLY A O 1
ATOM 766 N N . ILE A 1 102 ? 4.473 -3.607 1.397 1.00 90.75 102 ILE A N 1
ATOM 767 C CA . ILE A 1 102 ? 4.061 -2.641 2.419 1.00 90.75 102 ILE A CA 1
ATOM 768 C C . ILE A 1 102 ? 5.325 -2.182 3.135 1.00 90.75 102 ILE A C 1
ATOM 770 O O . ILE A 1 102 ? 6.124 -3.012 3.565 1.00 90.75 102 ILE A O 1
ATOM 774 N N . ALA A 1 103 ? 5.512 -0.873 3.265 1.00 92.25 103 ALA A N 1
ATOM 775 C CA . ALA A 1 103 ? 6.622 -0.297 4.007 1.00 92.25 103 ALA A CA 1
ATOM 776 C C . ALA A 1 103 ? 6.106 0.671 5.069 1.00 92.25 103 ALA A C 1
ATOM 778 O O . ALA A 1 103 ? 5.136 1.394 4.846 1.00 92.25 103 ALA A O 1
ATOM 779 N N . GLN A 1 104 ? 6.787 0.720 6.210 1.00 90.94 104 GLN A N 1
ATOM 780 C CA . GLN A 1 104 ? 6.532 1.693 7.266 1.00 90.94 104 GLN A CA 1
ATOM 781 C C . GLN A 1 104 ? 7.846 2.378 7.627 1.00 90.94 104 GLN A C 1
ATOM 783 O O . GLN A 1 104 ? 8.852 1.717 7.878 1.00 90.94 104 GLN A O 1
ATOM 788 N N . GLY A 1 105 ? 7.863 3.714 7.595 1.00 91.56 105 GLY A N 1
ATOM 789 C CA . GLY A 1 105 ? 9.088 4.483 7.847 1.00 91.56 105 GLY A CA 1
ATOM 790 C C . GLY A 1 105 ? 10.231 4.163 6.873 1.00 91.56 105 GLY A C 1
ATOM 791 O O . GLY A 1 105 ? 11.394 4.260 7.247 1.00 91.56 105 GLY A O 1
ATOM 792 N N . GLY A 1 106 ? 9.911 3.732 5.648 1.00 91.38 106 GLY A N 1
ATOM 793 C CA . GLY A 1 106 ? 10.897 3.343 4.632 1.00 91.38 106 GLY A CA 1
ATOM 794 C C . GLY A 1 106 ? 11.455 1.922 4.775 1.00 91.38 106 GLY A C 1
ATOM 795 O O . GLY A 1 106 ? 12.297 1.523 3.975 1.00 91.38 106 GLY A O 1
ATOM 796 N N . ILE A 1 107 ? 10.986 1.141 5.751 1.00 92.81 107 ILE A N 1
ATOM 797 C CA . ILE A 1 107 ? 11.396 -0.253 5.949 1.00 92.81 107 ILE A CA 1
ATOM 798 C C . ILE A 1 107 ? 10.277 -1.171 5.460 1.00 92.81 107 ILE A C 1
ATOM 800 O O . ILE A 1 107 ? 9.122 -1.001 5.847 1.00 92.81 107 ILE A O 1
ATOM 804 N N . MET A 1 108 ? 10.618 -2.146 4.616 1.00 89.56 108 MET A N 1
ATOM 805 C CA . MET A 1 108 ? 9.672 -3.145 4.112 1.00 89.56 108 MET A CA 1
ATOM 806 C C . MET A 1 108 ? 9.197 -4.062 5.244 1.00 89.56 108 MET A C 1
ATOM 808 O O . MET A 1 108 ? 10.014 -4.660 5.947 1.00 89.56 108 MET A O 1
ATOM 812 N N . LEU A 1 109 ? 7.881 -4.203 5.394 1.00 86.75 109 LEU A N 1
ATOM 813 C CA . LEU A 1 109 ? 7.264 -5.177 6.287 1.00 86.75 109 LEU A CA 1
ATOM 814 C C . LEU A 1 109 ? 7.181 -6.525 5.571 1.00 86.75 109 LEU A C 1
ATOM 816 O O . LEU A 1 109 ? 6.675 -6.621 4.454 1.00 86.75 109 LEU A O 1
ATOM 820 N N . ASN A 1 110 ? 7.667 -7.566 6.240 1.00 82.38 110 ASN A N 1
ATOM 821 C CA . ASN A 1 110 ? 7.576 -8.946 5.784 1.00 82.38 110 ASN A CA 1
ATOM 822 C C . ASN A 1 110 ? 6.725 -9.732 6.785 1.00 82.38 110 ASN A C 1
ATOM 824 O O . ASN A 1 110 ? 7.250 -10.253 7.769 1.00 82.38 110 ASN A O 1
ATOM 828 N N . ASP A 1 111 ? 5.411 -9.743 6.586 1.00 77.75 111 ASP A N 1
ATOM 829 C CA . ASP A 1 111 ? 4.462 -10.405 7.474 1.00 77.75 111 ASP A CA 1
ATOM 830 C C . ASP A 1 111 ? 3.907 -11.706 6.869 1.00 77.75 111 ASP A C 1
ATOM 832 O O . ASP A 1 111 ? 4.058 -11.996 5.681 1.00 77.75 111 ASP A O 1
ATOM 836 N N . LEU A 1 112 ? 3.271 -12.528 7.710 1.00 75.06 112 LEU A N 1
ATOM 837 C CA . LEU A 1 112 ? 2.713 -13.819 7.288 1.00 75.06 112 LEU A CA 1
ATOM 838 C C . LEU A 1 112 ? 1.490 -13.667 6.376 1.00 75.06 112 LEU A C 1
ATOM 840 O O . LEU A 1 112 ? 1.169 -14.590 5.631 1.00 75.06 112 LEU A O 1
ATOM 844 N N . SER A 1 113 ? 0.831 -12.505 6.391 1.00 73.25 113 SER A N 1
ATOM 845 C CA . SER A 1 113 ? -0.309 -12.233 5.515 1.00 73.25 113 SER A CA 1
ATOM 846 C C . SER A 1 113 ? 0.091 -12.207 4.029 1.00 73.25 113 SER A C 1
ATOM 848 O O . SER A 1 113 ? -0.750 -12.431 3.164 1.00 73.25 113 SER A O 1
ATOM 850 N N . ALA A 1 114 ? 1.382 -12.025 3.712 1.00 74.44 114 ALA A N 1
ATOM 851 C CA . ALA A 1 114 ? 1.917 -12.173 2.358 1.00 7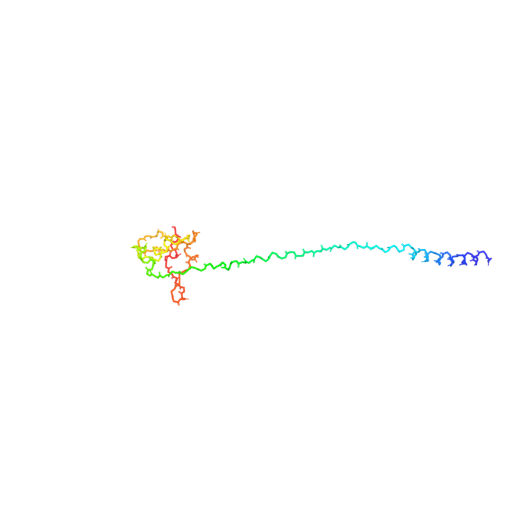4.44 114 ALA A CA 1
ATOM 852 C C . ALA A 1 114 ? 2.139 -13.634 1.912 1.00 74.44 114 ALA A C 1
ATOM 854 O O . ALA A 1 114 ? 2.252 -13.876 0.711 1.00 74.44 114 ALA A O 1
ATOM 855 N N . MET A 1 115 ? 2.217 -14.585 2.854 1.00 74.06 115 MET A N 1
ATOM 856 C CA . MET A 1 115 ? 2.420 -16.019 2.582 1.00 74.06 115 MET A CA 1
ATOM 857 C C . MET A 1 115 ? 1.116 -16.798 2.407 1.00 74.06 115 MET A C 1
ATOM 859 O O . MET A 1 115 ? 1.151 -17.915 1.902 1.00 74.06 115 MET A O 1
ATOM 863 N N . SER A 1 116 ? -0.011 -16.237 2.847 1.00 63.25 116 SER A N 1
ATOM 864 C CA . SER A 1 116 ? -1.330 -16.864 2.751 1.00 63.25 116 SER A CA 1
ATOM 865 C C . SER A 1 116 ? -1.848 -16.823 1.308 1.00 63.25 116 SER A C 1
ATOM 867 O O . SER A 1 116 ? -2.758 -16.069 0.994 1.00 63.25 116 SER A O 1
ATOM 869 N N . GLN A 1 117 ? -1.242 -17.613 0.428 1.00 59.28 117 GLN A N 1
ATOM 870 C CA . GLN A 1 117 ? -1.815 -18.042 -0.844 1.00 59.28 117 GLN A CA 1
ATOM 871 C C . GLN A 1 117 ? -1.854 -19.570 -0.800 1.00 59.28 117 GLN A C 1
ATOM 873 O O . GLN A 1 117 ? -0.879 -20.221 -1.177 1.00 59.28 117 GLN A O 1
ATOM 878 N N . ASP A 1 118 ? -2.935 -20.121 -0.255 1.00 51.62 118 ASP A N 1
ATOM 879 C CA . ASP A 1 118 ? -3.302 -21.534 -0.413 1.00 51.62 118 ASP A CA 1
ATOM 880 C C . ASP A 1 118 ? -4.682 -21.596 -1.076 1.00 51.62 118 ASP A C 1
ATOM 882 O O . ASP A 1 118 ? -5.642 -21.074 -0.459 1.00 51.62 118 ASP A O 1
#

Radius of gyration: 42.23 Å; chains: 1; bounding box: 78×38×102 Å

Secondary structure (DSSP, 8-state):
--HHHHHHHHHHHHHHHHHHHHHHT------------------------------HHHHHTT---SSHHHHHTTSTTEEE--SSTT---EEETTB-GGGS-EEETTEEE--GGGT---

Foldseek 3Di:
DPVVVVVVVVVVVVVVVVVVVVVVPPDDDDDDDDDDDDDDPPPPPPPPPPDDDDDQVVLVVVFPADEPQRSCCPPPQWHWDPPDGPLTDIQGVNHAQPRDWDDDPNHTDDDCSSVPDD

Sequence (118 aa):
MIMTMTTKKYLSVSASLVLVSTGLFADEAELEEIHVEAHSIHHQEDEVSYTTSHETDTLANHTSGQTLGDYLSNQLGVDSASYGPAVGRPTVRGMEGYRVGIAQGGIMLNDLSAMSQD

pLDDT: mean 77.38, std 13.2, range [49.69, 93.19]